Protein AF-A0A661D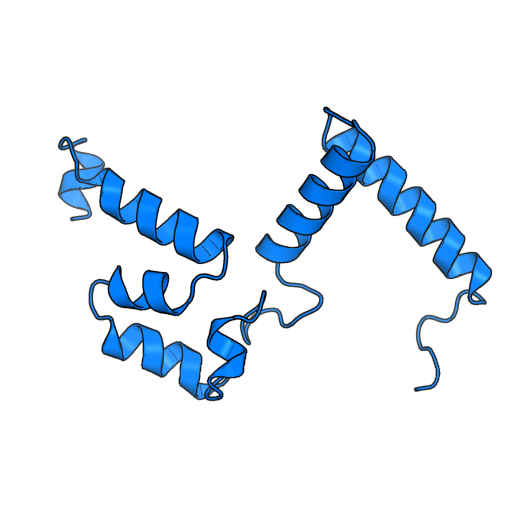CA1-F1 (afdb_monomer_lite)

Secondary structure (DSSP, 8-state):
-HHHHHTT-TTHHHHHHHHHHHHHTT-HHHHHHTSSSHHHHHHHHHTT--SGGGGG-S--TTTHHHH-HHHHHHHHHHHHHHTT---HHHHHHHHHHHHHHHHHHTTT-SS---

pLDDT: mean 95.0, std 5.95, range [52.28, 98.5]

Sequence (114 aa):
HAADLAKGIPGAQVRDNAMSKARFEFRWEDQFNLGLDPERARDYHDETMPKQAHKVAHFCSMCGPNFCSMKISQDVRDYAAEHGITDINAAIEEGMAEKSVQFKKTGSHIYNKS

Structure (mmCIF, N/CA/C/O backbone):
data_AF-A0A661DCA1-F1
#
_entry.id   AF-A0A661DCA1-F1
#
loop_
_atom_site.group_PDB
_atom_site.id
_atom_site.type_symbol
_atom_site.label_atom_id
_atom_site.label_alt_id
_atom_site.label_comp_id
_atom_site.label_asym_id
_atom_site.label_entity_id
_atom_site.label_seq_id
_atom_site.pdbx_PDB_ins_code
_atom_site.Cartn_x
_atom_site.Cartn_y
_atom_site.Cartn_z
_atom_site.occupancy
_atom_site.B_iso_or_equiv
_atom_site.auth_seq_id
_atom_site.auth_comp_id
_atom_site.auth_asym_id
_atom_site.auth_atom_id
_atom_site.pdbx_PDB_model_num
ATOM 1 N N . HIS A 1 1 ? 16.501 -3.172 -15.356 1.00 96.00 1 HIS A N 1
ATOM 2 C CA . HIS A 1 1 ? 15.517 -2.459 -14.516 1.00 96.00 1 HIS A CA 1
ATOM 3 C C . HIS A 1 1 ? 16.149 -1.487 -13.523 1.00 96.00 1 HIS A C 1
ATOM 5 O O . HIS A 1 1 ? 16.036 -0.290 -13.724 1.00 96.00 1 HIS A O 1
ATOM 11 N N . ALA A 1 2 ? 16.851 -1.945 -12.474 1.00 97.81 2 ALA A N 1
ATOM 12 C CA . ALA A 1 2 ? 17.405 -1.040 -11.448 1.00 97.81 2 ALA A CA 1
ATOM 13 C C . ALA A 1 2 ? 18.355 0.039 -12.016 1.00 97.81 2 ALA A C 1
ATOM 15 O O . ALA A 1 2 ? 18.247 1.210 -11.664 1.00 97.81 2 ALA A O 1
ATOM 16 N N . ALA A 1 3 ? 19.237 -0.336 -12.950 1.00 98.31 3 ALA A N 1
ATOM 17 C CA . ALA A 1 3 ? 20.096 0.619 -13.652 1.00 98.31 3 ALA A CA 1
ATOM 18 C C . ALA A 1 3 ? 19.299 1.607 -14.526 1.00 98.31 3 ALA A C 1
ATOM 20 O O . ALA A 1 3 ? 19.691 2.762 -14.651 1.00 98.31 3 ALA A O 1
ATOM 21 N N . ASP A 1 4 ? 18.172 1.179 -15.098 1.00 98.12 4 ASP A N 1
ATOM 22 C CA . ASP A 1 4 ? 17.320 2.020 -15.948 1.00 98.12 4 ASP A CA 1
ATOM 23 C C . ASP A 1 4 ? 16.617 3.099 -15.117 1.00 98.12 4 ASP A C 1
ATOM 25 O O . ASP A 1 4 ? 16.571 4.257 -15.531 1.00 98.12 4 ASP A O 1
ATOM 29 N N . LEU A 1 5 ? 16.158 2.741 -13.910 1.00 97.44 5 LEU A N 1
ATOM 30 C CA . LEU A 1 5 ? 15.640 3.693 -12.924 1.00 97.44 5 LEU A CA 1
ATOM 31 C C . LEU A 1 5 ? 16.713 4.702 -12.506 1.00 97.44 5 LEU A C 1
ATOM 33 O O . LEU A 1 5 ? 16.466 5.904 -12.543 1.00 97.44 5 LEU A O 1
ATOM 37 N N . ALA A 1 6 ? 17.916 4.229 -12.163 1.00 97.88 6 ALA A N 1
ATOM 38 C CA . ALA A 1 6 ? 19.019 5.098 -11.748 1.00 97.88 6 ALA A CA 1
ATOM 39 C C . ALA A 1 6 ? 19.457 6.069 -12.858 1.00 97.88 6 ALA A C 1
ATOM 41 O O . ALA A 1 6 ? 19.825 7.208 -12.582 1.00 97.88 6 ALA A O 1
ATOM 42 N N . LYS A 1 7 ? 19.392 5.632 -14.120 1.00 98.00 7 LYS A N 1
ATOM 43 C CA . LYS A 1 7 ? 19.691 6.459 -15.298 1.00 98.00 7 LYS A CA 1
ATOM 44 C C . LYS A 1 7 ? 18.532 7.369 -15.717 1.00 98.00 7 LYS A C 1
ATOM 46 O O . LYS A 1 7 ? 18.702 8.139 -16.658 1.00 98.00 7 LYS A O 1
ATOM 51 N N . GLY A 1 8 ? 17.368 7.269 -15.073 1.00 96.88 8 GLY A N 1
ATOM 52 C CA . GLY A 1 8 ? 16.186 8.056 -15.419 1.00 96.88 8 GLY A CA 1
ATOM 53 C C . GLY A 1 8 ? 15.631 7.745 -16.811 1.00 96.88 8 GLY A C 1
ATOM 54 O O . GLY A 1 8 ? 15.131 8.646 -17.480 1.00 96.88 8 GLY A O 1
ATOM 55 N N . ILE A 1 9 ? 15.738 6.494 -17.279 1.00 97.81 9 ILE A N 1
ATOM 56 C CA . ILE A 1 9 ? 15.211 6.113 -18.596 1.00 97.81 9 ILE A CA 1
ATOM 57 C C . ILE A 1 9 ? 13.685 6.332 -18.614 1.00 97.81 9 ILE A C 1
ATOM 59 O O . ILE A 1 9 ? 12.986 5.790 -17.747 1.00 97.81 9 ILE A O 1
ATOM 63 N N . PRO A 1 10 ? 13.139 7.091 -19.588 1.00 97.69 10 PRO A N 1
ATOM 64 C CA . PRO A 1 10 ? 11.701 7.316 -19.694 1.00 97.69 10 PRO A CA 1
ATOM 65 C C . PRO A 1 10 ? 10.914 6.001 -19.707 1.00 97.69 10 PRO A C 1
ATOM 67 O O . PRO A 1 10 ? 11.237 5.075 -20.446 1.00 97.69 10 PRO A O 1
ATOM 70 N N . GLY A 1 11 ? 9.880 5.913 -18.869 1.00 96.19 11 GLY A N 1
ATOM 71 C CA . GLY A 1 11 ? 9.026 4.727 -18.752 1.00 96.19 11 GLY A CA 1
ATOM 72 C C . GLY A 1 11 ? 9.487 3.686 -17.726 1.00 96.19 11 GLY A C 1
ATOM 73 O O . GLY A 1 11 ? 8.644 2.936 -17.238 1.00 96.19 11 GLY A O 1
ATOM 74 N N . ALA A 1 12 ? 10.760 3.677 -17.306 1.00 97.00 12 ALA A N 1
ATOM 75 C CA . ALA A 1 12 ? 11.250 2.706 -16.319 1.00 97.00 12 ALA A CA 1
ATOM 76 C C . ALA A 1 12 ? 10.470 2.788 -14.991 1.00 97.00 12 ALA A C 1
ATOM 78 O O . ALA A 1 12 ? 10.104 1.767 -14.418 1.00 97.00 12 ALA A O 1
ATOM 79 N N . GLN A 1 13 ? 10.126 4.002 -14.549 1.00 98.00 13 GLN A N 1
ATOM 80 C CA . GLN A 1 13 ? 9.411 4.237 -13.289 1.00 98.00 13 GLN A CA 1
ATOM 81 C C . GLN A 1 13 ? 7.922 3.848 -13.329 1.00 98.00 13 GLN A C 1
ATOM 83 O O . GLN A 1 13 ? 7.295 3.697 -12.282 1.00 98.00 13 GLN A O 1
ATOM 88 N N . VAL A 1 14 ? 7.329 3.673 -14.517 1.00 98.06 14 VAL A N 1
ATOM 89 C CA . VAL A 1 14 ? 5.891 3.377 -14.652 1.00 98.06 14 VAL A CA 1
ATOM 90 C C . VAL A 1 14 ? 5.543 2.060 -13.964 1.00 98.06 14 VAL A C 1
ATOM 92 O O . VAL A 1 14 ? 4.547 1.989 -13.244 1.00 98.06 14 VAL A O 1
ATOM 95 N N . ARG A 1 15 ? 6.388 1.037 -14.129 1.00 96.25 15 ARG A N 1
ATOM 96 C CA . ARG A 1 15 ? 6.193 -0.268 -13.491 1.00 96.25 15 ARG A CA 1
ATOM 97 C C . ARG A 1 15 ? 6.276 -0.174 -11.965 1.00 96.25 15 ARG A C 1
ATOM 99 O O . ARG A 1 15 ? 5.412 -0.716 -11.280 1.00 96.25 15 ARG A O 1
ATOM 106 N N . ASP A 1 16 ? 7.272 0.533 -11.433 1.00 98.12 16 ASP A N 1
ATOM 107 C CA . ASP A 1 16 ? 7.455 0.738 -9.990 1.00 98.12 16 ASP A CA 1
ATOM 108 C C . ASP A 1 16 ? 6.280 1.493 -9.373 1.00 98.12 16 ASP A C 1
ATOM 110 O O . ASP A 1 16 ? 5.766 1.088 -8.329 1.00 98.12 16 ASP A O 1
ATOM 114 N N . ASN A 1 17 ? 5.800 2.540 -10.046 1.00 98.38 17 ASN A N 1
ATOM 115 C CA . ASN A 1 17 ? 4.633 3.300 -9.610 1.00 98.38 17 ASN A CA 1
ATOM 116 C C . ASN A 1 17 ? 3.360 2.444 -9.650 1.00 98.38 17 ASN A C 1
ATOM 118 O O . ASN A 1 17 ? 2.588 2.459 -8.693 1.00 98.38 17 ASN A O 1
ATOM 122 N N . ALA A 1 18 ? 3.153 1.656 -10.711 1.00 98.50 18 ALA A N 1
ATOM 123 C CA . ALA A 1 18 ? 2.006 0.756 -10.820 1.00 98.50 18 ALA A CA 1
ATOM 124 C C . ALA A 1 18 ? 2.008 -0.305 -9.707 1.00 98.50 18 ALA A C 1
ATOM 126 O O . ALA A 1 18 ? 0.983 -0.518 -9.057 1.00 98.50 18 ALA A O 1
ATOM 127 N N . MET A 1 19 ? 3.167 -0.918 -9.438 1.00 98.38 19 MET A N 1
ATOM 128 C CA . MET A 1 19 ? 3.326 -1.909 -8.371 1.00 98.38 19 MET A CA 1
ATOM 129 C C . MET A 1 19 ? 3.157 -1.278 -6.984 1.00 98.38 19 MET A C 1
ATOM 131 O O . MET A 1 19 ? 2.517 -1.870 -6.118 1.00 98.38 19 MET A O 1
ATOM 135 N N . SER A 1 20 ? 3.696 -0.077 -6.762 1.00 98.19 20 SER A N 1
ATOM 136 C CA . SER A 1 20 ? 3.559 0.644 -5.488 1.00 98.19 20 SER A CA 1
ATOM 137 C C . SER A 1 20 ? 2.112 1.051 -5.224 1.00 98.19 20 SER A C 1
ATOM 139 O O . SER A 1 20 ? 1.625 0.908 -4.105 1.00 98.19 20 SER A O 1
ATOM 141 N N . LYS A 1 21 ? 1.396 1.488 -6.266 1.00 98.19 21 LYS A N 1
ATOM 142 C CA . LYS A 1 21 ? -0.034 1.786 -6.190 1.00 98.19 21 LYS A CA 1
ATOM 143 C C . LYS A 1 21 ? -0.850 0.526 -5.888 1.00 98.19 21 LYS A C 1
ATOM 145 O O . LYS A 1 21 ? -1.686 0.559 -4.996 1.00 98.19 21 LYS A O 1
ATOM 150 N N . ALA A 1 22 ? -0.568 -0.593 -6.561 1.00 98.31 22 ALA A N 1
ATOM 151 C CA . ALA A 1 22 ? -1.236 -1.869 -6.287 1.00 98.31 22 ALA A CA 1
ATOM 152 C C . ALA A 1 22 ? -1.010 -2.354 -4.844 1.00 98.31 22 ALA A C 1
ATOM 154 O O . ALA A 1 22 ? -1.956 -2.813 -4.209 1.00 98.31 22 ALA A O 1
ATOM 155 N N . ARG A 1 23 ? 0.209 -2.182 -4.306 1.00 97.81 23 ARG A N 1
ATOM 156 C CA . ARG A 1 23 ? 0.534 -2.458 -2.894 1.00 97.81 23 ARG A CA 1
ATOM 157 C C . ARG A 1 23 ? -0.308 -1.617 -1.939 1.00 97.81 23 ARG A C 1
ATOM 159 O O . ARG A 1 23 ? -0.906 -2.163 -1.021 1.00 97.81 23 ARG A O 1
ATOM 166 N N . PHE A 1 24 ? -0.343 -0.302 -2.155 1.00 97.69 24 PHE A N 1
ATOM 167 C CA . PHE A 1 24 ? -1.054 0.626 -1.273 1.00 97.69 24 PHE A CA 1
ATOM 168 C C . PHE A 1 24 ? -2.577 0.422 -1.305 1.00 97.69 24 PHE A C 1
ATOM 170 O O . PHE A 1 24 ? -3.230 0.526 -0.276 1.00 97.69 24 PHE A O 1
ATOM 177 N N . GLU A 1 25 ? -3.130 0.082 -2.472 1.00 97.50 25 GLU A N 1
ATOM 178 C CA . GLU A 1 25 ? -4.564 -0.177 -2.677 1.00 97.50 25 GLU A CA 1
ATOM 179 C C . GLU A 1 25 ? -4.967 -1.637 -2.404 1.00 97.50 25 GLU A C 1
ATOM 181 O O . GLU A 1 25 ? -6.095 -2.021 -2.697 1.00 97.50 25 GLU A O 1
ATOM 186 N N . PHE A 1 26 ?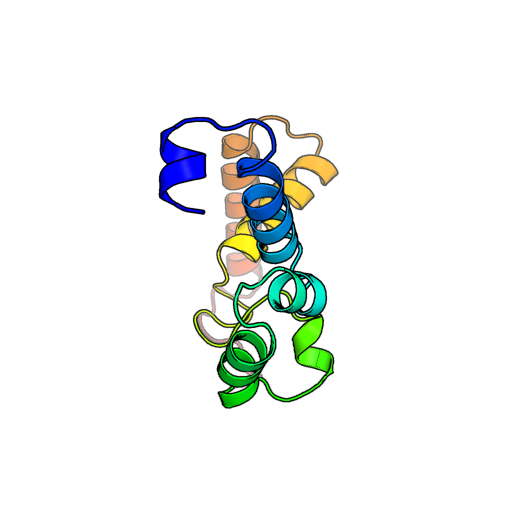 -4.052 -2.470 -1.893 1.00 97.69 26 PHE A N 1
ATOM 187 C CA . PHE A 1 26 ? -4.290 -3.891 -1.603 1.00 97.69 26 PHE A CA 1
ATOM 188 C C . PHE A 1 26 ? -4.828 -4.709 -2.792 1.00 97.69 26 PHE A C 1
ATOM 190 O O . PHE A 1 26 ? -5.518 -5.716 -2.621 1.00 97.69 26 PHE A O 1
ATOM 197 N N . ARG A 1 27 ? -4.465 -4.316 -4.018 1.00 98.12 27 ARG A N 1
ATOM 198 C CA . ARG A 1 27 ? -4.757 -5.064 -5.248 1.00 98.12 27 ARG A CA 1
ATOM 199 C C . ARG A 1 27 ? -3.730 -6.180 -5.423 1.00 98.12 27 ARG A C 1
ATOM 201 O O . ARG A 1 27 ? -2.845 -6.096 -6.275 1.00 98.12 27 ARG A O 1
ATOM 208 N N . TRP A 1 28 ? -3.826 -7.208 -4.580 1.00 98.25 28 TRP A N 1
ATOM 209 C CA . TRP A 1 28 ? -2.830 -8.281 -4.474 1.00 98.25 28 TRP A CA 1
ATOM 210 C C . TRP A 1 28 ? -2.535 -8.969 -5.807 1.00 98.25 28 TRP A C 1
ATOM 212 O O . TRP A 1 28 ? -1.373 -9.126 -6.170 1.00 98.25 28 TRP A O 1
ATOM 222 N N . GLU A 1 29 ? -3.574 -9.311 -6.569 1.00 98.19 29 GLU A N 1
ATOM 223 C CA . GLU A 1 29 ? -3.421 -9.940 -7.886 1.00 98.19 29 GLU A CA 1
ATOM 224 C C . GLU A 1 29 ? -2.640 -9.055 -8.863 1.00 98.19 29 GLU A C 1
ATOM 226 O O . GLU A 1 29 ? -1.699 -9.516 -9.510 1.00 98.19 29 GLU A O 1
ATOM 231 N N . ASP A 1 30 ? -2.953 -7.760 -8.907 1.00 98.44 30 ASP A N 1
ATOM 232 C CA . ASP A 1 30 ? -2.236 -6.813 -9.758 1.00 98.44 30 ASP A CA 1
ATOM 233 C C . ASP A 1 30 ? -0.782 -6.657 -9.307 1.00 98.44 30 ASP A C 1
ATOM 235 O O . ASP A 1 30 ? 0.127 -6.623 -10.133 1.00 98.44 30 ASP A O 1
ATOM 239 N N . GLN A 1 31 ? -0.534 -6.609 -7.997 1.00 98.44 31 GLN A N 1
ATOM 240 C CA . GLN A 1 31 ? 0.818 -6.556 -7.449 1.00 98.44 31 GLN A CA 1
ATOM 241 C C . GLN A 1 31 ? 1.641 -7.791 -7.839 1.00 98.44 31 GLN A C 1
ATOM 243 O O . GLN A 1 31 ? 2.813 -7.636 -8.193 1.00 98.44 31 GLN A O 1
ATOM 248 N N . PHE A 1 32 ? 1.063 -8.995 -7.775 1.00 98.44 32 PHE A N 1
ATOM 249 C CA . PHE A 1 32 ? 1.751 -10.220 -8.190 1.00 98.44 32 PHE A CA 1
ATOM 250 C C . PHE A 1 32 ? 2.052 -10.190 -9.684 1.00 98.44 32 PHE A C 1
ATOM 252 O O . PHE A 1 32 ? 3.203 -10.370 -10.072 1.00 98.44 32 PHE A O 1
ATOM 259 N N . ASN A 1 33 ? 1.055 -9.868 -10.510 1.00 98.44 33 ASN A N 1
ATOM 260 C CA . ASN A 1 33 ? 1.190 -9.824 -11.967 1.00 98.44 33 ASN A CA 1
ATOM 261 C C . ASN A 1 33 ? 2.189 -8.756 -12.441 1.00 98.44 33 ASN A C 1
ATOM 263 O O . ASN A 1 33 ? 2.839 -8.925 -13.470 1.00 98.44 33 ASN A O 1
ATOM 267 N N . LEU A 1 34 ? 2.348 -7.666 -11.684 1.00 98.12 34 LEU A N 1
ATOM 268 C CA . LEU A 1 34 ? 3.362 -6.640 -11.937 1.00 98.12 34 LEU A CA 1
ATOM 269 C C . LEU A 1 34 ? 4.763 -7.046 -11.458 1.00 98.12 34 LEU A C 1
ATOM 271 O O . LEU A 1 34 ? 5.737 -6.381 -11.825 1.00 98.12 34 LEU A O 1
ATOM 275 N N . GLY A 1 35 ? 4.890 -8.102 -10.650 1.00 96.88 35 GLY A N 1
ATOM 276 C CA . GLY A 1 35 ? 6.150 -8.661 -10.160 1.00 96.88 35 GLY A CA 1
ATOM 277 C C . GLY A 1 35 ? 7.072 -9.143 -11.285 1.00 96.88 35 GLY A C 1
ATOM 278 O O . GLY A 1 35 ? 6.656 -9.315 -12.423 1.00 96.88 35 GLY A O 1
ATOM 279 N N . LEU A 1 36 ? 8.371 -9.290 -10.992 1.00 97.31 36 LEU A N 1
ATOM 280 C CA . LEU A 1 36 ? 9.308 -9.877 -11.972 1.00 97.31 36 LEU A CA 1
ATOM 281 C C . LEU A 1 36 ? 9.106 -11.393 -12.089 1.00 97.31 36 LEU A C 1
ATOM 283 O O . LEU A 1 36 ? 9.400 -11.971 -13.126 1.00 97.31 36 LEU A O 1
ATOM 287 N N . ASP A 1 37 ? 8.609 -11.995 -11.012 1.00 98.38 37 ASP A N 1
ATOM 288 C CA . ASP A 1 37 ? 8.271 -13.405 -10.876 1.00 98.38 37 ASP A CA 1
ATOM 289 C C . ASP A 1 37 ? 6.907 -13.479 -10.157 1.00 98.38 37 ASP A C 1
ATOM 291 O O . ASP A 1 37 ? 6.854 -13.432 -8.920 1.00 98.38 37 ASP A O 1
ATOM 295 N N . PRO A 1 38 ? 5.794 -13.440 -10.917 1.00 98.38 38 PRO A N 1
ATOM 296 C CA . PRO A 1 38 ? 4.447 -13.403 -10.351 1.00 98.38 38 PRO A CA 1
ATOM 297 C C . PRO A 1 38 ? 4.081 -14.642 -9.533 1.00 98.38 38 PRO A C 1
ATOM 299 O O . PRO A 1 38 ? 3.397 -14.515 -8.516 1.00 98.38 38 PRO A O 1
ATOM 302 N N . GLU A 1 39 ? 4.536 -15.822 -9.961 1.00 98.25 39 GLU A N 1
ATOM 303 C CA . GLU A 1 39 ? 4.256 -17.095 -9.289 1.00 98.25 39 GLU A CA 1
ATOM 304 C C . GLU A 1 39 ? 4.899 -17.105 -7.906 1.00 98.25 39 GLU A C 1
ATOM 306 O O . GLU A 1 39 ? 4.203 -17.243 -6.902 1.00 98.25 39 GLU A O 1
ATOM 311 N N . ARG A 1 40 ? 6.194 -16.784 -7.822 1.00 98.38 40 ARG A N 1
ATOM 312 C CA . ARG A 1 40 ? 6.895 -16.732 -6.536 1.00 98.38 40 ARG A CA 1
ATOM 313 C C . ARG A 1 40 ? 6.322 -15.690 -5.580 1.00 98.38 40 ARG A C 1
ATOM 315 O O . ARG A 1 40 ? 6.277 -15.912 -4.371 1.00 98.38 40 ARG A O 1
ATOM 322 N N . ALA A 1 41 ? 5.903 -14.533 -6.096 1.00 98.06 41 ALA A N 1
ATOM 323 C CA . ALA A 1 41 ? 5.291 -13.494 -5.269 1.00 98.06 41 ALA A CA 1
ATOM 324 C C . ALA A 1 41 ? 3.964 -13.963 -4.650 1.00 98.06 41 ALA A C 1
ATOM 326 O O . ALA A 1 41 ? 3.685 -13.654 -3.488 1.00 98.06 41 ALA A O 1
ATOM 327 N N . ARG A 1 42 ? 3.169 -14.715 -5.419 1.00 98.12 42 ARG A N 1
ATOM 328 C CA . ARG A 1 42 ? 1.911 -15.315 -4.971 1.00 98.12 42 ARG A CA 1
ATOM 329 C C . ARG A 1 42 ? 2.160 -16.421 -3.951 1.00 98.12 42 ARG A C 1
ATOM 331 O O . ARG A 1 42 ? 1.520 -16.409 -2.903 1.00 98.12 42 ARG A O 1
ATOM 338 N N . ASP A 1 43 ? 3.121 -17.300 -4.217 1.00 98.12 43 ASP A N 1
ATOM 339 C CA . ASP A 1 43 ? 3.469 -18.409 -3.327 1.00 98.12 43 ASP A CA 1
ATOM 340 C C . ASP A 1 43 ? 3.857 -17.902 -1.934 1.00 98.12 43 ASP A C 1
ATOM 342 O O . ASP A 1 43 ? 3.297 -18.350 -0.937 1.00 98.12 43 ASP A O 1
ATOM 346 N N . TYR A 1 44 ? 4.717 -16.881 -1.851 1.00 97.81 44 TYR A N 1
ATOM 347 C CA . TYR A 1 44 ? 5.147 -16.311 -0.565 1.00 97.81 44 TYR A CA 1
ATOM 348 C C . TYR A 1 44 ? 4.011 -15.660 0.226 1.00 97.81 44 TYR A C 1
ATOM 350 O O . TYR A 1 44 ? 4.002 -15.693 1.456 1.00 97.81 44 TYR A O 1
ATOM 358 N N . HIS A 1 45 ? 3.039 -15.052 -0.454 1.00 98.06 45 HIS A N 1
ATOM 359 C CA . HIS A 1 45 ? 1.838 -14.568 0.219 1.00 98.06 45 HIS A CA 1
ATOM 360 C C . HIS A 1 45 ? 0.991 -15.751 0.730 1.00 98.06 45 HIS A C 1
ATOM 362 O O . HIS A 1 45 ? 0.525 -15.755 1.874 1.00 98.06 45 HIS A O 1
ATOM 368 N N . ASP A 1 46 ? 0.821 -16.779 -0.099 1.00 97.88 46 ASP A N 1
ATOM 369 C CA . ASP A 1 46 ? -0.091 -17.894 0.155 1.00 97.88 46 ASP A CA 1
ATOM 370 C C . ASP A 1 46 ? 0.430 -18.908 1.173 1.00 97.88 46 ASP A C 1
ATOM 372 O O . ASP A 1 46 ? -0.385 -19.588 1.795 1.00 97.88 46 ASP A O 1
ATOM 376 N N . GLU A 1 47 ? 1.735 -18.917 1.458 1.00 97.81 47 GLU A N 1
ATOM 377 C CA . GLU A 1 47 ? 2.339 -19.669 2.570 1.00 97.81 47 GLU A CA 1
ATOM 378 C C . GLU A 1 47 ? 1.623 -19.428 3.909 1.00 97.81 47 GLU A C 1
ATOM 380 O O . GLU A 1 47 ? 1.485 -20.338 4.727 1.00 97.81 47 GLU A O 1
ATOM 385 N N . THR A 1 48 ? 1.133 -18.206 4.134 1.00 96.06 48 THR A N 1
ATOM 386 C CA . THR A 1 48 ? 0.427 -17.827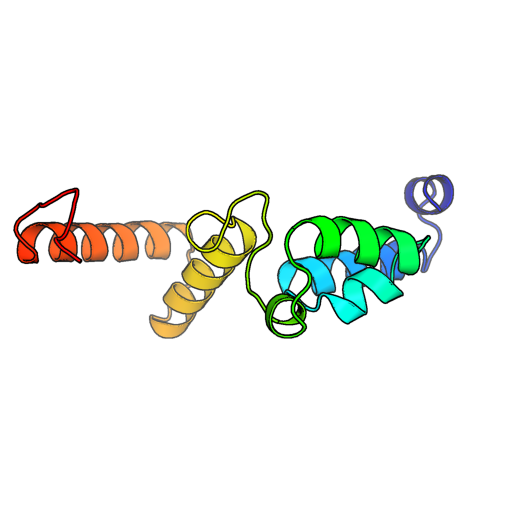 5.372 1.00 96.06 48 THR A CA 1
ATOM 387 C C . THR A 1 48 ? -0.994 -17.332 5.125 1.00 96.06 48 THR A C 1
ATOM 389 O O . THR A 1 48 ? -1.828 -17.356 6.033 1.00 96.06 48 THR A O 1
ATOM 392 N N . MET A 1 49 ? -1.303 -16.911 3.896 1.00 96.31 49 MET A N 1
ATOM 393 C CA . MET A 1 49 ? -2.595 -16.352 3.516 1.00 96.31 49 MET A CA 1
ATOM 394 C C . MET A 1 49 ? -3.183 -17.006 2.245 1.00 96.31 49 MET A C 1
ATOM 396 O O . MET A 1 49 ? -3.566 -16.303 1.312 1.00 96.31 49 MET A O 1
ATOM 400 N N . PRO A 1 50 ? -3.449 -18.328 2.236 1.00 96.50 50 PRO A N 1
ATOM 401 C CA . PRO A 1 50 ? -3.792 -19.072 1.013 1.00 96.50 50 PRO A CA 1
ATOM 402 C C . PRO A 1 50 ? -5.211 -18.836 0.467 1.00 96.50 50 PRO A C 1
ATOM 404 O O . PRO A 1 50 ? -5.492 -19.091 -0.702 1.00 96.50 50 PRO A O 1
ATOM 407 N N . LYS A 1 51 ? -6.161 -18.393 1.302 1.00 97.12 51 LYS A N 1
ATOM 408 C CA . LYS A 1 51 ? -7.566 -18.237 0.886 1.00 97.12 51 LYS A CA 1
ATOM 409 C C . LYS A 1 51 ? -7.715 -17.132 -0.163 1.00 97.12 51 LYS A C 1
ATOM 411 O O . LYS A 1 51 ? -7.105 -16.078 -0.043 1.00 97.12 51 LYS A O 1
ATOM 416 N N . GLN A 1 52 ? -8.630 -17.311 -1.115 1.00 94.25 52 GLN A N 1
ATOM 417 C CA . GLN A 1 52 ? -8.941 -16.280 -2.118 1.00 94.25 52 GLN A CA 1
ATOM 418 C C . GLN A 1 52 ? -9.401 -14.957 -1.486 1.00 94.25 52 GLN A C 1
ATOM 420 O O . GLN A 1 52 ? -9.004 -13.887 -1.932 1.00 94.25 52 GLN A O 1
ATOM 425 N N . ALA A 1 53 ? -10.135 -15.017 -0.369 1.00 94.69 53 ALA A N 1
ATOM 426 C CA . ALA A 1 53 ? -10.536 -13.830 0.390 1.00 94.69 53 ALA A CA 1
ATOM 427 C C . ALA A 1 53 ? -9.349 -12.988 0.904 1.00 94.69 53 ALA A C 1
ATOM 429 O O . ALA A 1 53 ? -9.503 -11.802 1.168 1.00 94.69 53 ALA A O 1
ATOM 430 N N . HIS A 1 54 ? -8.155 -13.570 1.034 1.00 96.44 54 HIS A N 1
ATOM 431 C CA . HIS A 1 54 ? -6.966 -12.825 1.432 1.00 96.44 54 HIS A CA 1
ATOM 432 C C . HIS A 1 54 ? -6.416 -11.927 0.319 1.00 96.44 54 HIS A C 1
ATOM 434 O O . HIS A 1 54 ? -5.755 -10.941 0.617 1.00 96.44 54 HIS A O 1
ATOM 440 N N . LYS A 1 55 ? -6.748 -12.200 -0.949 1.00 97.00 55 LYS A N 1
ATOM 441 C CA . LYS A 1 55 ? -6.339 -11.381 -2.103 1.00 97.00 55 LYS A CA 1
ATOM 442 C C . LYS A 1 55 ? -7.073 -10.044 -2.200 1.00 97.00 55 LYS A C 1
ATOM 444 O O . LYS A 1 55 ? -6.754 -9.228 -3.057 1.00 97.00 55 LYS A O 1
ATOM 449 N N . VAL A 1 56 ? -8.038 -9.821 -1.312 1.00 95.12 56 VAL A N 1
ATOM 450 C CA . VAL A 1 56 ? -8.748 -8.548 -1.133 1.00 95.12 56 VAL A CA 1
ATOM 451 C C . VAL A 1 56 ? -8.603 -8.015 0.298 1.00 95.12 56 VAL A C 1
ATOM 453 O O . VAL A 1 56 ? -9.287 -7.075 0.687 1.00 95.12 56 VAL A O 1
ATOM 456 N N . ALA A 1 57 ? -7.734 -8.621 1.116 1.00 94.69 57 ALA A N 1
ATOM 457 C CA . ALA A 1 57 ? -7.521 -8.187 2.489 1.00 94.69 57 ALA A CA 1
ATOM 458 C C . ALA A 1 57 ? -6.642 -6.931 2.542 1.00 94.69 57 ALA A C 1
ATOM 460 O O . ALA A 1 57 ? -5.580 -6.872 1.920 1.00 94.69 57 ALA A O 1
ATOM 461 N N . HIS A 1 58 ? -7.032 -5.965 3.379 1.00 95.94 58 HIS A N 1
ATOM 462 C CA . HIS A 1 58 ? -6.251 -4.752 3.656 1.00 95.94 58 HIS A CA 1
ATOM 463 C C . HIS A 1 58 ? -5.121 -4.980 4.678 1.00 95.94 58 HIS A C 1
ATOM 465 O O . HIS A 1 58 ? -4.900 -4.174 5.581 1.00 95.94 58 HIS A O 1
ATOM 471 N N . PHE A 1 59 ? -4.457 -6.133 4.606 1.00 95.44 59 PHE A N 1
ATOM 472 C CA . PHE A 1 59 ? -3.300 -6.493 5.421 1.00 95.44 59 PHE A CA 1
ATOM 473 C C . PHE A 1 59 ? -2.623 -7.745 4.852 1.00 95.44 59 PHE A C 1
ATOM 475 O O . PHE A 1 59 ? -3.212 -8.472 4.057 1.00 95.44 59 PHE A O 1
ATOM 482 N N . CYS A 1 60 ? -1.404 -8.020 5.313 1.00 94.25 60 CYS A N 1
ATOM 483 C CA . CYS A 1 60 ? -0.737 -9.309 5.147 1.00 94.25 60 CYS A CA 1
ATOM 484 C C . CYS A 1 60 ? -0.411 -9.931 6.514 1.00 94.25 60 CYS A C 1
ATOM 486 O O . CYS A 1 60 ? -0.649 -9.326 7.565 1.00 94.25 60 CYS A O 1
ATOM 488 N N . SER A 1 61 ? 0.194 -11.116 6.508 1.00 93.56 61 SER A N 1
ATOM 489 C CA . SER A 1 61 ? 0.589 -11.839 7.720 1.00 93.56 61 SER A CA 1
ATOM 490 C C . SER A 1 61 ? 1.675 -11.144 8.545 1.00 93.56 61 SER A C 1
ATOM 492 O O . SER A 1 61 ? 1.798 -11.435 9.730 1.00 93.56 61 SER A O 1
ATOM 494 N N . MET A 1 62 ? 2.428 -10.198 7.968 1.00 94.12 62 MET A N 1
ATOM 495 C CA . MET A 1 62 ? 3.513 -9.510 8.682 1.00 94.12 62 MET A CA 1
ATOM 496 C C . MET A 1 62 ? 3.007 -8.628 9.830 1.00 94.12 62 MET A C 1
ATOM 498 O O . MET A 1 62 ? 3.578 -8.645 10.915 1.00 94.12 62 MET A O 1
ATOM 502 N N . CYS A 1 63 ? 1.956 -7.838 9.593 1.00 94.94 63 CYS A N 1
ATOM 503 C CA . CYS A 1 63 ? 1.430 -6.876 10.574 1.00 94.94 63 CYS A CA 1
ATOM 504 C C . CYS A 1 63 ? 0.005 -7.213 11.033 1.00 94.94 63 CYS A C 1
ATOM 506 O O . CYS A 1 63 ? -0.464 -6.691 12.046 1.00 94.94 63 CYS A O 1
ATOM 508 N N . GLY A 1 64 ? -0.707 -8.062 10.288 1.00 93.19 64 GLY A N 1
ATOM 509 C CA . GLY A 1 64 ? -2.093 -8.402 10.576 1.00 93.19 64 GLY A CA 1
ATOM 510 C C . GLY A 1 64 ? -3.075 -7.229 10.402 1.00 93.19 64 GLY A C 1
ATOM 511 O O . GLY A 1 64 ? -2.700 -6.125 9.995 1.00 93.19 64 GLY A O 1
ATOM 512 N N . PRO A 1 65 ? -4.362 -7.457 10.716 1.00 93.75 65 PRO A N 1
ATOM 513 C CA . PRO A 1 65 ? -5.458 -6.538 10.386 1.00 93.75 65 PRO A CA 1
ATOM 514 C C . PRO A 1 65 ? -5.456 -5.218 11.166 1.00 93.75 65 PRO A C 1
ATOM 516 O O . PRO A 1 65 ? -6.096 -4.257 10.728 1.00 93.75 65 PRO A O 1
ATOM 519 N N . ASN A 1 66 ? -4.773 -5.177 12.314 1.00 91.94 66 ASN A N 1
ATOM 520 C CA . ASN A 1 66 ? -4.821 -4.053 13.252 1.00 91.94 66 ASN A CA 1
ATOM 521 C C . ASN A 1 66 ? -3.597 -3.133 13.163 1.00 91.94 66 ASN A C 1
ATOM 523 O O . ASN A 1 66 ? -3.681 -1.989 13.592 1.00 91.94 66 ASN A O 1
ATOM 527 N N . PHE A 1 67 ? -2.472 -3.615 12.620 1.00 94.56 67 PHE A N 1
ATOM 528 C CA . PHE A 1 67 ? -1.199 -2.879 12.628 1.00 94.56 67 PHE A CA 1
ATOM 529 C C . PHE A 1 67 ? -0.605 -2.665 11.230 1.00 94.56 67 PHE A C 1
ATOM 531 O O . PHE A 1 67 ? 0.544 -2.247 11.101 1.00 94.56 67 PHE A O 1
ATOM 538 N N . CYS A 1 68 ? -1.354 -2.953 10.162 1.00 97.31 68 CYS A N 1
ATOM 539 C CA . CYS A 1 68 ? -0.902 -2.663 8.805 1.00 97.31 68 CYS A CA 1
ATOM 540 C C . CYS A 1 68 ? -0.788 -1.145 8.589 1.00 97.31 68 CYS A C 1
ATOM 542 O O . CYS A 1 68 ? -1.786 -0.427 8.602 1.00 97.31 68 CYS A O 1
ATOM 544 N N . SER A 1 69 ? 0.430 -0.659 8.345 1.00 95.75 69 SER A N 1
ATOM 545 C CA . SER A 1 69 ? 0.723 0.771 8.191 1.00 95.75 69 SER A CA 1
ATOM 546 C C . SER A 1 69 ? 0.009 1.420 7.004 1.00 95.75 69 SER A C 1
ATOM 548 O O . SER A 1 69 ? -0.450 2.554 7.117 1.00 95.75 69 SER A O 1
ATOM 550 N N . MET A 1 70 ? -0.120 0.711 5.878 1.00 96.69 70 MET A N 1
ATOM 551 C CA . MET A 1 70 ? -0.828 1.215 4.693 1.00 96.69 70 MET A CA 1
ATOM 552 C C . MET A 1 70 ? -2.320 1.386 4.976 1.00 96.69 70 MET A C 1
ATOM 554 O O . MET A 1 70 ? -2.878 2.427 4.644 1.00 96.69 70 MET A O 1
ATOM 558 N N . LYS A 1 71 ? -2.934 0.416 5.667 1.00 96.31 71 LYS A N 1
ATOM 559 C CA . LYS A 1 71 ? -4.336 0.498 6.086 1.00 96.31 71 LYS A CA 1
ATOM 560 C C . LYS A 1 71 ? -4.552 1.666 7.044 1.00 96.31 71 LYS A C 1
ATOM 562 O O . LYS A 1 71 ? -5.399 2.498 6.778 1.00 96.31 71 LYS A O 1
ATOM 567 N N . ILE A 1 72 ? -3.728 1.783 8.088 1.00 95.56 72 ILE A N 1
ATOM 568 C CA . ILE A 1 72 ? -3.803 2.906 9.038 1.00 95.56 72 ILE A CA 1
ATOM 569 C C . ILE A 1 72 ? -3.656 4.249 8.310 1.00 95.56 72 ILE A C 1
ATOM 571 O O . ILE A 1 72 ? -4.376 5.198 8.598 1.00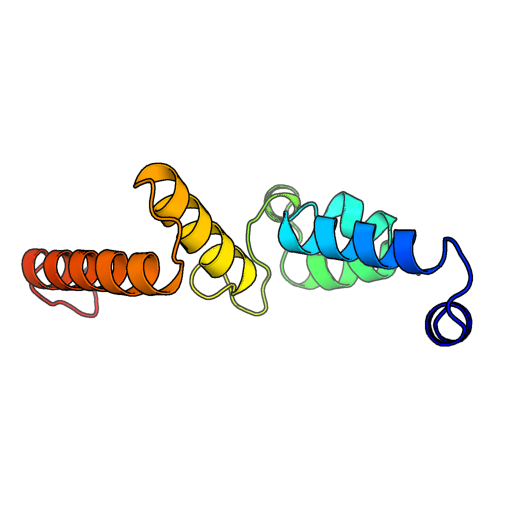 95.56 72 ILE A O 1
ATOM 575 N N . SER A 1 73 ? -2.745 4.330 7.336 1.00 95.38 73 SER A N 1
ATOM 576 C CA . SER A 1 73 ? -2.561 5.544 6.533 1.00 95.38 73 SER A CA 1
ATOM 577 C C . SER A 1 73 ? -3.793 5.875 5.689 1.00 95.38 73 SER A C 1
ATOM 579 O O . SER A 1 73 ? -4.100 7.051 5.511 1.00 95.38 73 SER A O 1
ATOM 581 N N . GLN A 1 74 ? -4.482 4.861 5.158 1.00 94.94 74 GLN A N 1
ATOM 582 C CA . GLN A 1 74 ? -5.736 5.036 4.429 1.00 94.94 74 GLN A CA 1
ATOM 583 C C . GLN A 1 74 ? -6.861 5.472 5.375 1.00 94.94 74 GLN A C 1
ATOM 585 O O . GLN A 1 74 ? -7.490 6.487 5.105 1.00 94.94 74 GLN A O 1
ATOM 590 N N . ASP A 1 75 ? -7.019 4.808 6.523 1.00 94.88 75 ASP A N 1
ATOM 591 C CA . ASP A 1 75 ? -8.028 5.139 7.537 1.00 94.88 75 ASP A CA 1
ATOM 592 C C . ASP A 1 75 ? -7.904 6.609 7.999 1.00 94.88 75 ASP A C 1
ATOM 594 O O . ASP A 1 75 ? -8.903 7.308 8.147 1.00 94.88 75 ASP A O 1
ATOM 598 N N . VAL A 1 76 ? -6.674 7.116 8.176 1.00 95.31 76 VAL A N 1
ATOM 599 C CA . VAL A 1 76 ? -6.421 8.530 8.522 1.00 95.31 76 VAL A CA 1
ATOM 600 C C . VAL A 1 76 ? -6.811 9.479 7.383 1.00 95.31 76 VAL A C 1
ATOM 602 O O . VAL A 1 76 ? -7.371 10.544 7.640 1.00 95.31 76 VAL A O 1
ATOM 605 N N . ARG A 1 77 ? -6.524 9.119 6.125 1.00 95.06 77 ARG A N 1
ATOM 606 C CA . ARG A 1 77 ? -6.912 9.930 4.955 1.00 95.06 77 ARG A CA 1
ATOM 607 C C . ARG A 1 77 ? -8.424 9.975 4.779 1.00 95.06 77 ARG A C 1
ATOM 609 O O . ARG A 1 77 ? -8.950 11.041 4.472 1.00 95.06 77 ARG A O 1
ATOM 616 N N . ASP A 1 78 ? -9.095 8.849 4.988 1.00 95.38 78 ASP A N 1
ATOM 617 C CA . ASP A 1 78 ? -10.548 8.741 4.882 1.00 95.38 78 ASP A CA 1
ATOM 618 C C . ASP A 1 78 ? -11.221 9.552 5.991 1.00 95.38 78 ASP A C 1
ATOM 620 O O . ASP A 1 78 ? -12.073 10.385 5.696 1.00 95.38 78 ASP A O 1
ATOM 624 N N . TYR A 1 79 ? -10.745 9.430 7.237 1.00 95.69 79 TYR A N 1
ATOM 625 C CA . TYR A 1 79 ? -11.201 10.269 8.347 1.00 95.69 79 TYR A CA 1
ATOM 626 C C . TYR A 1 79 ? -11.056 11.763 8.026 1.00 95.69 79 TYR A C 1
ATOM 628 O O . TYR A 1 79 ? -12.012 12.523 8.170 1.00 95.69 79 TYR A O 1
ATOM 636 N N . ALA A 1 80 ? -9.886 12.188 7.540 1.00 96.25 80 ALA A N 1
ATOM 637 C CA . ALA A 1 80 ? -9.646 13.582 7.179 1.00 96.25 80 ALA A CA 1
ATOM 638 C C . ALA A 1 80 ? -10.608 14.062 6.075 1.00 96.25 80 ALA A C 1
ATOM 640 O O . ALA A 1 80 ? -11.186 15.142 6.185 1.00 96.25 80 ALA A O 1
ATOM 641 N N . ALA A 1 81 ? -10.827 13.246 5.039 1.00 95.81 81 ALA A N 1
ATOM 642 C CA . ALA A 1 81 ? -11.737 13.564 3.944 1.00 95.81 81 ALA A CA 1
ATOM 643 C C . ALA A 1 81 ? -13.203 13.664 4.403 1.00 95.81 81 ALA A C 1
ATOM 645 O O . ALA A 1 81 ? -13.893 14.611 4.025 1.00 95.81 81 ALA A O 1
ATOM 646 N N . GLU A 1 82 ? -13.664 12.731 5.239 1.00 96.12 82 GLU A N 1
ATOM 647 C CA . GLU A 1 82 ? -15.023 12.715 5.798 1.00 96.12 82 GLU A CA 1
ATOM 648 C C . GLU A 1 82 ? -15.312 13.939 6.678 1.00 96.12 82 GLU A C 1
ATOM 650 O O . GLU A 1 82 ? -16.435 14.444 6.682 1.00 96.12 82 GLU A O 1
ATOM 655 N N . HIS A 1 83 ? -14.292 14.455 7.370 1.00 94.00 83 HIS A N 1
ATOM 656 C CA . HIS A 1 83 ? -14.402 15.613 8.265 1.00 94.00 83 HIS A CA 1
ATOM 657 C C . HIS A 1 83 ? -13.989 16.936 7.596 1.00 94.00 83 HIS A C 1
ATOM 659 O O . HIS A 1 83 ? -14.015 17.990 8.230 1.00 94.00 83 HIS A O 1
ATOM 665 N N . GLY A 1 84 ? -13.617 16.914 6.310 1.00 95.38 84 GLY A N 1
ATOM 666 C CA . GLY A 1 84 ? -13.178 18.105 5.575 1.00 95.38 84 GLY A CA 1
ATOM 667 C C . GLY A 1 84 ? -11.862 18.710 6.083 1.00 95.38 84 GLY A C 1
ATOM 668 O O . GLY A 1 84 ? -11.611 19.899 5.878 1.00 95.38 84 GLY A O 1
ATOM 669 N N . ILE A 1 85 ? -11.022 17.912 6.744 1.00 94.69 85 ILE A N 1
ATOM 670 C CA . ILE A 1 85 ? -9.739 18.328 7.311 1.00 94.69 85 ILE A CA 1
ATOM 671 C C . ILE A 1 85 ? -8.653 18.175 6.243 1.00 94.69 85 ILE A C 1
ATOM 673 O O . ILE A 1 85 ? -8.415 17.090 5.719 1.00 94.69 85 ILE A O 1
ATOM 677 N N . THR A 1 86 ? -7.963 19.265 5.914 1.00 93.56 86 THR A N 1
ATOM 678 C CA . THR A 1 86 ? -6.881 19.253 4.913 1.00 93.56 86 THR A CA 1
ATOM 679 C C . THR A 1 86 ? -5.506 18.977 5.517 1.00 93.56 86 THR A C 1
ATOM 681 O O . THR A 1 86 ? -4.630 18.454 4.829 1.00 93.56 86 THR A O 1
ATOM 684 N N . ASP A 1 87 ? -5.311 19.306 6.795 1.00 95.06 87 ASP A N 1
ATOM 685 C CA . ASP A 1 87 ? -4.086 19.006 7.532 1.00 95.06 87 ASP A CA 1
ATOM 686 C C . ASP A 1 87 ? -4.181 17.630 8.203 1.00 95.06 87 ASP A C 1
ATOM 688 O O . ASP A 1 87 ? -4.955 17.411 9.135 1.00 95.06 87 ASP A O 1
ATOM 692 N N . ILE A 1 88 ? -3.343 16.700 7.751 1.00 92.25 88 ILE A N 1
ATOM 693 C CA . ILE A 1 88 ? -3.285 15.341 8.292 1.00 92.25 88 ILE A CA 1
ATOM 694 C C . ILE A 1 88 ? -2.905 15.329 9.777 1.00 92.25 88 ILE A C 1
ATOM 696 O O . ILE A 1 88 ? -3.393 14.472 10.510 1.00 92.25 88 ILE A O 1
ATOM 700 N N . ASN A 1 89 ? -2.076 16.264 10.250 1.00 94.00 89 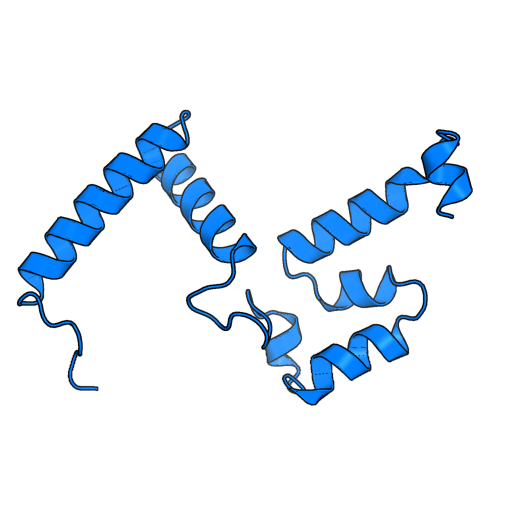ASN A N 1
ATOM 701 C CA . ASN A 1 89 ? -1.707 16.294 11.666 1.00 94.00 89 ASN A CA 1
ATOM 702 C C . ASN A 1 89 ? -2.910 16.662 12.538 1.00 94.00 89 ASN A C 1
ATOM 704 O O . ASN A 1 89 ? -3.153 16.000 13.545 1.00 94.00 89 ASN A O 1
ATOM 708 N N . ALA A 1 90 ? -3.709 17.639 12.102 1.00 94.50 90 ALA A N 1
ATOM 709 C CA . ALA A 1 90 ? -4.959 17.990 12.768 1.00 94.50 90 ALA A CA 1
ATOM 710 C C . ALA A 1 90 ? -5.940 16.803 12.789 1.00 94.50 90 ALA A C 1
ATOM 712 O O . ALA A 1 90 ? -6.515 16.499 13.832 1.00 94.50 90 ALA A O 1
ATOM 713 N N . ALA A 1 91 ? -6.062 16.068 11.676 1.00 94.81 91 ALA A N 1
ATOM 714 C CA . ALA A 1 91 ? -6.906 14.874 11.597 1.00 94.81 91 ALA A CA 1
ATOM 715 C C . ALA A 1 91 ? -6.467 13.770 12.579 1.00 94.81 91 ALA A C 1
ATOM 717 O O . ALA A 1 91 ? -7.305 13.126 13.211 1.00 94.81 91 ALA A O 1
ATOM 718 N N . ILE A 1 92 ? -5.154 13.567 12.740 1.00 93.81 92 ILE A N 1
ATOM 719 C CA . ILE A 1 92 ? -4.601 12.614 13.712 1.00 93.81 92 ILE A CA 1
ATOM 720 C C . ILE A 1 92 ? -4.930 13.053 15.140 1.00 93.81 92 ILE A C 1
ATOM 722 O O . ILE A 1 92 ? -5.394 12.233 15.931 1.00 93.81 92 ILE A O 1
ATOM 726 N N . GLU A 1 93 ? -4.685 14.318 15.486 1.00 95.69 93 GLU A N 1
ATOM 727 C CA . GLU A 1 93 ? -4.944 14.837 16.833 1.00 95.69 93 GLU A CA 1
ATOM 728 C C . GLU A 1 93 ? -6.421 14.700 17.218 1.00 95.69 93 GLU A C 1
ATOM 730 O O . GLU A 1 93 ? -6.733 14.189 18.298 1.00 95.69 93 GLU A O 1
ATOM 735 N N . GLU A 1 94 ? -7.325 15.082 16.315 1.00 94.44 94 GLU A N 1
ATOM 736 C CA . GLU A 1 94 ? -8.768 14.996 16.529 1.00 94.44 94 GLU A CA 1
ATOM 737 C C . GLU A 1 94 ? -9.232 13.540 16.666 1.00 94.44 94 GLU A C 1
ATOM 739 O O . GLU A 1 94 ? -9.813 13.171 17.691 1.00 94.44 94 GLU A O 1
ATOM 744 N N . GLY A 1 95 ? -8.873 12.671 15.714 1.00 93.69 95 GLY A N 1
ATOM 745 C CA . GLY A 1 95 ? -9.252 11.259 15.759 1.00 93.69 95 GLY A CA 1
ATOM 746 C C . GLY A 1 95 ? -8.712 10.542 17.003 1.00 93.69 95 GLY A C 1
ATOM 747 O O . GLY A 1 95 ? -9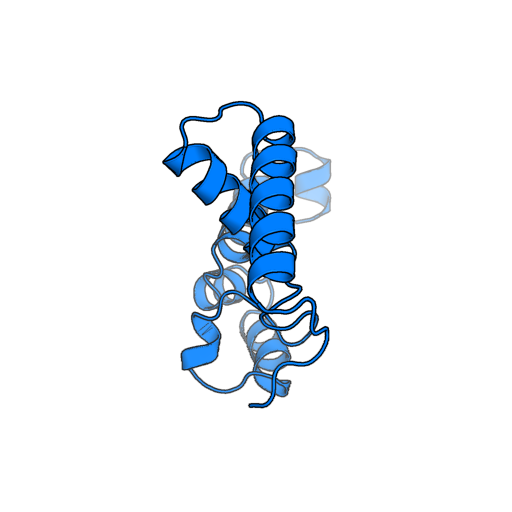.404 9.728 17.623 1.00 93.69 95 GLY A O 1
ATOM 748 N N . MET A 1 96 ? -7.495 10.872 17.446 1.00 94.94 96 MET A N 1
ATOM 749 C CA . MET A 1 96 ? -6.923 10.322 18.680 1.00 94.94 96 MET A CA 1
ATOM 750 C C . MET A 1 96 ? -7.640 10.829 19.938 1.00 94.94 96 MET A C 1
ATOM 752 O O . MET A 1 96 ? -7.828 10.056 20.892 1.00 94.94 96 MET A O 1
ATOM 756 N N . ALA A 1 97 ? -8.074 12.092 19.958 1.00 95.75 97 ALA A N 1
ATOM 757 C CA . ALA A 1 97 ? -8.892 12.632 21.039 1.00 95.75 97 ALA A CA 1
ATOM 758 C C . ALA A 1 97 ? -10.245 11.901 21.129 1.00 95.75 97 ALA A C 1
ATOM 760 O O . ALA A 1 97 ? -10.650 11.487 22.222 1.00 95.75 97 ALA A O 1
ATOM 761 N N . GLU A 1 98 ? -10.897 11.634 19.994 1.00 94.69 98 GLU A N 1
ATOM 762 C CA . GLU A 1 98 ? -12.146 10.867 19.940 1.00 94.69 98 GLU A CA 1
ATOM 763 C C . GLU A 1 98 ? -11.983 9.434 20.453 1.00 94.69 98 GLU A C 1
ATOM 765 O O . GLU A 1 98 ? -12.742 8.988 21.323 1.00 94.69 98 GLU A O 1
ATOM 770 N N . LYS A 1 99 ? -10.958 8.708 19.980 1.00 92.62 99 LYS A N 1
ATOM 771 C CA . LYS A 1 99 ? -10.662 7.346 20.458 1.00 92.62 99 LYS A CA 1
ATOM 772 C C . LYS A 1 99 ? -10.365 7.321 21.955 1.00 92.62 99 LYS A C 1
ATOM 774 O O . LYS A 1 99 ? -10.802 6.402 22.650 1.00 92.62 99 LYS A O 1
ATOM 779 N N . SER A 1 100 ? -9.697 8.349 22.478 1.00 94.94 100 SER A N 1
ATOM 780 C CA . SER A 1 100 ? -9.441 8.494 23.916 1.00 94.94 100 SER A CA 1
ATOM 781 C C . SER A 1 100 ? -10.735 8.663 24.720 1.00 94.94 100 SER A C 1
ATOM 783 O O . SER A 1 100 ? -10.888 8.070 25.792 1.00 94.94 100 SER A O 1
ATOM 785 N N . VAL A 1 101 ? -11.698 9.435 24.205 1.00 96.25 101 VAL A N 1
ATOM 786 C CA . VAL A 1 101 ? -13.036 9.561 24.805 1.00 96.25 101 VAL A CA 1
ATOM 787 C C . VAL A 1 101 ? -13.795 8.234 24.729 1.00 96.25 101 VAL A C 1
ATOM 789 O O . VAL A 1 101 ? -14.401 7.825 25.722 1.00 96.25 101 VAL A O 1
ATOM 792 N N . GLN A 1 102 ? -13.739 7.534 23.592 1.00 93.06 102 GLN A N 1
ATOM 793 C CA . GLN A 1 102 ? -14.370 6.224 23.412 1.00 93.06 102 GLN A CA 1
ATOM 794 C C . GLN A 1 102 ? -13.838 5.201 24.425 1.00 93.06 102 GLN A C 1
ATOM 796 O O . GLN A 1 102 ? -14.634 4.553 25.100 1.00 93.06 102 GLN A O 1
ATOM 801 N N . PHE A 1 103 ? -12.517 5.109 24.595 1.00 93.69 103 PHE A N 1
ATOM 802 C CA . PHE A 1 103 ? -11.883 4.197 25.550 1.00 93.69 103 PHE A CA 1
ATOM 803 C C . PHE A 1 103 ? -12.353 4.438 26.991 1.00 93.69 103 PHE A C 1
ATOM 805 O O . PHE A 1 103 ? -12.684 3.496 27.717 1.00 93.69 103 PHE A O 1
ATOM 812 N N . LYS A 1 104 ? -12.454 5.712 27.398 1.00 94.69 104 LYS A N 1
ATOM 813 C CA . LYS A 1 104 ? -12.993 6.083 28.714 1.00 94.69 104 LYS A CA 1
ATOM 814 C C . LYS A 1 104 ? -14.458 5.665 28.865 1.00 94.69 104 LYS A C 1
ATOM 816 O O . LYS A 1 104 ? -14.824 5.118 29.904 1.00 94.69 104 LYS A O 1
ATOM 821 N N . LYS A 1 105 ? -15.285 5.873 27.831 1.00 93.38 105 LYS A N 1
ATOM 822 C CA . LYS A 1 105 ? -16.710 5.484 27.823 1.00 93.38 105 LYS A CA 1
ATOM 823 C C . LYS A 1 105 ? -16.916 3.971 27.915 1.00 93.38 105 LYS A C 1
ATOM 825 O O . LYS A 1 105 ? -17.872 3.538 28.547 1.00 93.38 105 LYS A O 1
ATOM 830 N N . THR A 1 106 ? -16.019 3.167 27.347 1.00 90.56 106 THR A N 1
ATOM 831 C CA . THR A 1 106 ? -16.074 1.697 27.420 1.00 90.56 106 THR A CA 1
ATOM 832 C C . THR A 1 106 ? -15.462 1.130 28.709 1.00 90.56 106 THR A C 1
ATOM 834 O O . THR A 1 106 ? -15.068 -0.032 28.746 1.00 90.56 106 THR A O 1
ATOM 837 N N . GLY A 1 107 ? -15.343 1.935 29.770 1.00 91.44 107 GLY A N 1
ATOM 838 C CA . GLY A 1 107 ? -14.859 1.483 31.079 1.00 91.44 107 GLY A CA 1
ATOM 839 C C . GLY A 1 107 ? -13.336 1.426 31.220 1.00 91.44 107 GLY A C 1
ATOM 840 O O . GLY A 1 107 ? -12.842 0.930 32.226 1.00 91.44 107 GLY A O 1
ATOM 841 N N . SER A 1 108 ? -12.578 1.962 30.254 1.00 93.38 108 SER A N 1
ATOM 842 C CA . SER A 1 108 ? -11.104 1.981 30.272 1.00 93.38 108 SER A CA 1
ATOM 843 C C . SER A 1 108 ? -10.465 0.588 30.405 1.00 93.38 108 SER A C 1
ATOM 845 O O . SER A 1 108 ? -9.388 0.430 30.983 1.00 93.38 108 SER A O 1
ATOM 847 N N . HIS A 1 109 ? -11.132 -0.440 29.878 1.00 89.19 109 HIS A N 1
ATOM 848 C CA . HIS A 1 109 ? -10.625 -1.806 29.863 1.00 89.19 109 HIS A CA 1
ATOM 849 C C . HIS A 1 109 ? -9.671 -2.020 28.685 1.00 89.19 109 HIS A C 1
ATOM 851 O O . HIS A 1 109 ? -10.033 -1.804 27.533 1.00 89.19 109 HIS A O 1
ATOM 857 N N . ILE A 1 110 ? -8.454 -2.487 28.976 1.00 84.81 110 ILE A N 1
ATOM 858 C CA . ILE A 1 110 ? -7.471 -2.870 27.947 1.00 84.81 110 ILE A CA 1
ATOM 859 C C . ILE A 1 110 ? -7.928 -4.140 27.213 1.00 84.81 110 ILE A C 1
ATOM 861 O O . ILE A 1 110 ? -7.738 -4.273 26.008 1.00 84.81 110 ILE A O 1
ATOM 865 N N . TYR A 1 111 ? -8.570 -5.057 27.939 1.00 83.69 111 TYR A N 1
ATOM 866 C CA . TYR A 1 111 ? -9.119 -6.295 27.400 1.00 83.69 111 TYR A CA 1
ATOM 867 C C . TYR A 1 111 ? -10.636 -6.281 27.560 1.00 83.69 111 TYR A C 1
ATOM 869 O O . TYR A 1 111 ? -11.145 -6.304 28.681 1.00 83.69 111 TYR A O 1
ATOM 877 N N . ASN A 1 112 ? -11.358 -6.270 26.443 1.00 75.25 112 ASN A N 1
ATOM 878 C CA . ASN A 1 112 ? -12.800 -6.485 26.452 1.00 75.25 112 ASN A CA 1
ATOM 879 C C . ASN A 1 112 ? -13.073 -7.993 26.448 1.00 75.25 112 ASN A C 1
ATOM 881 O O . ASN A 1 112 ? -12.429 -8.733 25.702 1.00 75.25 112 ASN A O 1
ATOM 885 N N . LYS A 1 113 ? -14.010 -8.459 27.286 1.00 62.81 113 LYS A N 1
ATOM 886 C CA . LYS A 1 113 ? -14.473 -9.853 27.227 1.00 62.81 113 LYS A CA 1
ATOM 887 C C . LYS A 1 113 ? -15.127 -10.078 25.862 1.00 62.81 113 LYS A C 1
ATOM 889 O O . LYS A 1 113 ? -16.022 -9.319 25.495 1.00 62.81 113 LYS A O 1
ATOM 894 N N . SER A 1 114 ? -14.599 -11.054 25.127 1.00 52.28 114 SER A N 1
ATOM 895 C CA . SER A 1 114 ? -15.126 -11.523 23.840 1.00 52.28 114 SER A CA 1
ATOM 896 C C . SER A 1 114 ? -16.486 -12.185 24.004 1.00 52.28 114 SER A C 1
ATOM 898 O O . SER A 1 114 ? -16.696 -12.810 25.070 1.00 52.28 114 SER A O 1
#

Foldseek 3Di:
DVVCVVVVPPPPCVLVVQLVVCLLQLQQQSNLVSDPHSVVSLVVQCVQPVDPVNSNQPDGPPQPNPGRPSVVVVVLVVQCVVVVHPDSVVSVVVVVVVVVVVCVVVVVDPDDDD

Radius of gyration: 18.88 Å; chains: 1; bounding box: 37×39×51 Å